Protein AF-A0A0L0S2K7-F1 (afdb_monomer_lite)

pLDDT: mean 84.35, std 9.27, range [51.12, 95.5]

Structure (mmCIF, N/CA/C/O backbone):
data_AF-A0A0L0S2K7-F1
#
_entry.id   AF-A0A0L0S2K7-F1
#
loop_
_atom_site.group_PDB
_atom_site.id
_atom_site.type_symbol
_atom_site.label_atom_id
_atom_site.label_alt_id
_atom_site.label_comp_id
_atom_site.label_asym_id
_atom_site.label_entity_id
_atom_site.label_seq_id
_atom_site.pdbx_PDB_ins_code
_atom_site.Cartn_x
_atom_site.Cartn_y
_atom_site.Cartn_z
_atom_site.occupancy
_atom_site.B_iso_or_equiv
_atom_site.auth_seq_id
_atom_site.auth_comp_id
_atom_site.auth_asym_id
_atom_site.auth_atom_id
_atom_site.pdbx_PDB_model_num
ATOM 1 N N . MET A 1 1 ? 7.012 -15.629 -15.362 1.00 51.12 1 MET A N 1
ATOM 2 C CA . MET A 1 1 ? 5.732 -15.411 -16.076 1.00 51.12 1 MET A CA 1
ATOM 3 C C . MET A 1 1 ? 4.506 -15.458 -15.156 1.00 51.12 1 MET A C 1
ATOM 5 O O . MET A 1 1 ? 3.662 -14.590 -15.288 1.00 51.12 1 MET A O 1
ATOM 9 N N . HIS A 1 2 ? 4.401 -16.397 -14.201 1.00 62.88 2 HIS A N 1
ATOM 10 C CA . HIS A 1 2 ? 3.195 -16.531 -13.359 1.00 62.88 2 HIS A CA 1
ATOM 11 C C . HIS A 1 2 ? 2.981 -15.390 -12.333 1.00 62.88 2 HIS A C 1
ATOM 13 O O . HIS A 1 2 ? 1.859 -14.921 -12.188 1.00 62.88 2 HIS A O 1
ATOM 19 N N . VAL A 1 3 ? 4.040 -14.881 -11.682 1.00 69.38 3 VAL A N 1
ATOM 20 C CA . VAL A 1 3 ? 3.922 -13.836 -10.634 1.00 69.38 3 VAL A CA 1
ATOM 21 C C . VAL A 1 3 ? 3.467 -12.477 -11.186 1.00 69.38 3 VAL A C 1
ATOM 23 O O . VAL A 1 3 ? 2.496 -11.915 -10.696 1.00 69.38 3 VAL A O 1
ATOM 26 N N . CYS A 1 4 ? 4.076 -11.974 -12.266 1.00 70.62 4 CYS A N 1
ATOM 27 C CA . CYS A 1 4 ? 3.596 -10.742 -12.915 1.00 70.62 4 CYS A CA 1
ATOM 28 C C . CYS A 1 4 ? 2.165 -10.858 -13.437 1.00 70.62 4 CYS A C 1
ATOM 30 O O . CYS A 1 4 ? 1.415 -9.887 -13.414 1.00 70.62 4 CYS A O 1
ATOM 32 N N . MET A 1 5 ? 1.761 -12.053 -13.873 1.00 78.19 5 MET A N 1
ATOM 33 C CA . MET A 1 5 ? 0.384 -12.292 -14.288 1.00 78.19 5 MET A CA 1
ATOM 34 C C . MET A 1 5 ? -0.589 -12.186 -13.107 1.00 78.19 5 MET A C 1
ATOM 36 O O . MET A 1 5 ? -1.679 -11.654 -13.281 1.00 78.19 5 MET A O 1
ATOM 40 N N . GLN A 1 6 ? -0.197 -12.615 -11.901 1.00 81.75 6 GLN A N 1
ATOM 41 C CA . GLN A 1 6 ? -1.008 -12.434 -10.691 1.00 81.75 6 GLN A CA 1
ATOM 42 C C . GLN A 1 6 ? -1.180 -10.958 -10.322 1.00 81.75 6 GLN A C 1
ATOM 44 O O . GLN A 1 6 ? -2.303 -10.549 -10.029 1.00 81.75 6 GLN A O 1
ATOM 49 N N . LEU A 1 7 ? -0.114 -10.152 -10.392 1.00 84.81 7 LEU A N 1
ATOM 50 C CA . LEU A 1 7 ? -0.215 -8.705 -10.177 1.00 84.81 7 LEU A CA 1
ATOM 51 C C . LEU A 1 7 ? -1.171 -8.069 -11.198 1.00 84.81 7 LEU A C 1
ATOM 53 O O . LEU A 1 7 ? -2.116 -7.390 -10.807 1.00 84.81 7 LEU A O 1
ATOM 57 N N . MET A 1 8 ? -0.998 -8.358 -12.492 1.00 84.62 8 MET A N 1
ATOM 58 C CA . MET A 1 8 ? -1.898 -7.850 -13.537 1.00 84.62 8 MET A CA 1
ATOM 59 C C . MET A 1 8 ? -3.353 -8.274 -13.313 1.00 84.62 8 MET A C 1
ATOM 61 O O . MET A 1 8 ? -4.260 -7.456 -13.449 1.00 84.62 8 MET A O 1
ATOM 65 N N . LEU A 1 9 ? -3.596 -9.530 -12.926 1.00 86.31 9 LEU A N 1
ATOM 66 C CA . LEU A 1 9 ? -4.939 -10.009 -12.595 1.00 86.31 9 LEU A CA 1
ATOM 67 C C . LEU A 1 9 ? -5.536 -9.231 -11.422 1.00 86.31 9 LEU A C 1
ATOM 69 O O . LEU A 1 9 ? -6.687 -8.805 -11.518 1.00 86.31 9 LEU A O 1
ATOM 73 N N . LYS A 1 10 ? -4.770 -9.002 -10.350 1.00 87.62 10 LYS A N 1
ATOM 74 C CA . LYS A 1 10 ? -5.229 -8.200 -9.211 1.00 87.62 10 LYS A CA 1
ATOM 75 C C . LYS A 1 10 ? -5.595 -6.785 -9.644 1.00 87.62 10 LYS A C 1
ATOM 77 O O . LYS A 1 10 ? -6.689 -6.345 -9.312 1.00 87.62 10 LYS A O 1
ATOM 82 N N . LEU A 1 11 ? -4.744 -6.126 -10.434 1.00 87.75 11 LEU A N 1
ATOM 83 C CA . LEU A 1 11 ? -4.986 -4.775 -10.950 1.00 87.75 11 LEU A CA 1
ATOM 84 C C . LEU A 1 11 ? -6.259 -4.705 -11.813 1.00 87.75 11 LEU A C 1
ATOM 86 O O . LEU A 1 11 ? -7.084 -3.818 -11.611 1.00 87.75 11 LEU A O 1
ATOM 90 N N . MET A 1 12 ? -6.473 -5.676 -12.709 1.00 86.38 12 MET A N 1
ATOM 91 C CA . MET A 1 12 ? -7.664 -5.729 -13.574 1.00 86.38 12 MET A CA 1
ATOM 92 C C . MET A 1 12 ? -8.976 -5.954 -12.809 1.00 86.38 12 MET A C 1
ATOM 94 O O . MET A 1 12 ? -10.029 -5.518 -13.264 1.00 86.38 12 MET A O 1
ATOM 98 N N . HIS A 1 13 ? -8.932 -6.639 -11.663 1.00 88.25 13 HIS A N 1
ATOM 99 C CA . HIS A 1 13 ? -10.120 -6.967 -10.863 1.00 88.25 13 HIS A CA 1
ATOM 100 C C . HIS A 1 13 ? -10.328 -6.005 -9.683 1.00 88.25 13 HIS A C 1
ATOM 102 O O . HIS A 1 13 ? -11.104 -6.302 -8.765 1.00 88.25 13 HIS A O 1
ATOM 108 N N . LEU A 1 14 ? -9.643 -4.857 -9.677 1.00 88.88 14 LEU A N 1
ATOM 109 C CA . LEU A 1 14 ? -9.850 -3.838 -8.658 1.00 88.88 14 LEU A CA 1
ATOM 110 C C . LEU A 1 14 ? -11.229 -3.176 -8.806 1.00 88.88 14 LEU A C 1
ATOM 112 O O . LEU A 1 14 ? -11.691 -2.924 -9.919 1.00 88.88 14 LEU A O 1
ATOM 116 N N . PRO A 1 15 ? -11.889 -2.840 -7.683 1.00 87.00 15 PRO A N 1
ATOM 117 C CA . PRO A 1 15 ? -13.130 -2.080 -7.702 1.00 87.00 15 PRO A CA 1
ATOM 118 C C . PRO A 1 15 ? -13.028 -0.781 -8.531 1.00 87.00 15 PRO A C 1
ATOM 120 O O . PRO A 1 15 ? -12.019 -0.073 -8.449 1.00 87.00 15 PRO A O 1
ATOM 123 N N . PRO A 1 16 ? -14.091 -0.383 -9.257 1.00 85.94 16 PRO A N 1
ATOM 124 C CA . PRO A 1 16 ? -14.069 0.801 -10.125 1.00 85.94 16 PRO A CA 1
ATOM 125 C C . PRO A 1 16 ? -13.823 2.106 -9.356 1.00 85.94 16 PRO A C 1
ATOM 127 O O . PRO A 1 16 ? -13.319 3.074 -9.921 1.00 85.94 16 PRO A O 1
ATOM 130 N N . LYS A 1 17 ? -14.102 2.117 -8.045 1.00 87.81 17 LYS A N 1
ATOM 131 C CA . LYS A 1 17 ? -13.810 3.250 -7.161 1.00 87.81 17 LYS A CA 1
ATOM 132 C C . LYS A 1 17 ? -12.326 3.635 -7.134 1.00 87.81 17 LYS A C 1
ATOM 134 O O . LYS A 1 17 ? -12.049 4.773 -6.815 1.00 87.81 17 LYS A O 1
ATOM 139 N N . PHE A 1 18 ? -11.383 2.766 -7.491 1.00 85.56 18 PHE A N 1
ATOM 140 C CA . PHE A 1 18 ? -9.964 3.145 -7.546 1.00 85.56 18 PHE A CA 1
ATOM 141 C C . PHE A 1 18 ? -9.548 3.831 -8.855 1.00 85.56 18 PHE A C 1
ATOM 143 O O . PHE A 1 18 ? -8.437 4.335 -8.928 1.00 85.56 18 PHE A O 1
ATOM 150 N N . HIS A 1 19 ? -10.413 3.859 -9.875 1.00 79.44 19 HIS A N 1
ATOM 151 C CA . HIS A 1 19 ? -10.074 4.368 -11.211 1.00 79.44 19 HIS A CA 1
ATOM 152 C C . HIS A 1 19 ? -10.697 5.737 -11.521 1.00 79.44 19 HIS A C 1
ATOM 154 O O . HIS A 1 19 ? -10.123 6.506 -12.280 1.00 79.44 19 HIS A O 1
ATOM 160 N N . ASN A 1 20 ? -11.861 6.047 -10.942 1.00 70.69 20 ASN A N 1
ATOM 161 C CA . ASN A 1 20 ? -12.610 7.276 -11.219 1.00 70.69 20 ASN A CA 1
ATOM 162 C C . ASN A 1 20 ? -12.871 8.041 -9.916 1.00 70.69 20 ASN A C 1
ATOM 164 O O . ASN A 1 20 ? -13.953 7.925 -9.338 1.00 70.69 20 ASN A O 1
ATOM 168 N N . GLN A 1 21 ? -11.875 8.787 -9.435 1.00 72.00 21 GLN A N 1
ATOM 169 C CA . GLN A 1 21 ? -11.989 9.591 -8.214 1.00 72.00 21 GLN A CA 1
ATOM 170 C C . GLN A 1 21 ? -11.899 11.092 -8.484 1.00 72.00 21 GLN A C 1
ATOM 172 O O . GLN A 1 21 ? -11.207 11.546 -9.394 1.00 72.00 21 GLN A O 1
ATOM 177 N N . ASP A 1 22 ? -12.602 11.867 -7.656 1.00 73.31 22 ASP A N 1
ATOM 178 C CA . ASP A 1 22 ? -12.524 13.327 -7.656 1.00 73.31 22 ASP A CA 1
ATOM 179 C C . ASP A 1 22 ? -11.131 13.770 -7.188 1.00 73.31 22 ASP A C 1
ATOM 181 O O . ASP A 1 22 ? -10.826 13.712 -5.993 1.00 73.31 22 ASP A O 1
ATOM 185 N N . ALA A 1 23 ? -10.315 14.300 -8.103 1.00 68.50 23 ALA A N 1
ATOM 186 C CA . ALA A 1 23 ? -8.952 14.759 -7.809 1.00 68.50 23 ALA A CA 1
ATOM 187 C C . ALA A 1 23 ? -8.876 15.728 -6.612 1.00 68.50 23 ALA A C 1
ATOM 189 O O . ALA A 1 23 ? -7.923 15.693 -5.838 1.00 68.50 23 ALA A O 1
ATOM 190 N N . LYS A 1 24 ? -9.907 16.561 -6.420 1.00 68.25 24 LYS A N 1
ATOM 191 C CA . LYS A 1 24 ? -9.969 17.529 -5.318 1.00 68.25 24 LYS A CA 1
ATOM 192 C C . LYS A 1 24 ? -10.138 16.861 -3.946 1.00 68.25 24 LYS A C 1
ATOM 194 O O . LYS A 1 24 ? -9.431 17.216 -3.015 1.00 68.25 24 LYS A O 1
ATOM 199 N N . LYS A 1 25 ? -11.011 15.851 -3.833 1.00 70.88 25 LYS A N 1
ATOM 200 C CA . LYS A 1 25 ? -11.200 15.095 -2.578 1.00 70.88 25 LYS A CA 1
ATOM 201 C C . LYS A 1 25 ? -9.966 14.276 -2.213 1.00 70.88 25 LYS A C 1
ATOM 203 O O . LYS A 1 25 ? -9.696 14.065 -1.038 1.00 70.88 25 LYS A O 1
ATOM 208 N N . MET A 1 26 ? -9.232 13.805 -3.218 1.00 74.69 26 MET A N 1
ATOM 209 C CA . MET A 1 26 ? -7.985 13.079 -3.003 1.00 74.69 26 MET A CA 1
ATOM 210 C C . MET A 1 26 ? -6.887 13.992 -2.458 1.00 74.69 26 MET A C 1
ATOM 212 O O . MET A 1 26 ? -6.209 13.623 -1.505 1.00 74.69 26 MET A O 1
ATOM 216 N N . GLN A 1 27 ? -6.748 15.198 -3.019 1.00 73.94 27 GLN A N 1
ATOM 217 C CA . GLN A 1 27 ? -5.761 16.181 -2.564 1.00 73.94 27 GLN A CA 1
ATOM 218 C C . GLN A 1 27 ? -5.937 16.540 -1.085 1.00 73.94 27 GLN A C 1
ATOM 220 O O . GLN A 1 27 ? -4.944 16.597 -0.366 1.00 73.94 27 GLN A O 1
ATOM 225 N N . ASP A 1 28 ? -7.177 16.695 -0.617 1.00 76.00 28 ASP A N 1
ATOM 226 C CA . ASP A 1 28 ? -7.461 17.021 0.787 1.00 76.00 28 ASP A CA 1
ATOM 227 C C . ASP A 1 28 ? -6.976 15.930 1.766 1.00 76.00 28 ASP A C 1
ATOM 229 O O . ASP A 1 28 ? -6.597 16.237 2.894 1.00 76.00 28 ASP A O 1
ATOM 233 N N . VAL A 1 29 ? -6.953 14.660 1.340 1.00 79.75 29 VAL A N 1
ATOM 234 C CA . VAL A 1 29 ? -6.490 13.523 2.160 1.00 79.75 29 VAL A CA 1
ATOM 235 C C . VAL A 1 29 ? -4.991 13.254 1.993 1.00 79.75 29 VAL A C 1
ATOM 237 O O . VAL A 1 29 ? -4.359 12.731 2.904 1.00 79.75 29 VAL A O 1
ATOM 240 N N . MET A 1 30 ? -4.412 13.597 0.843 1.00 78.56 30 MET A N 1
ATOM 241 C CA . MET A 1 30 ? -3.028 13.248 0.498 1.00 78.56 30 MET A CA 1
ATOM 242 C C . MET A 1 30 ? -2.004 14.352 0.792 1.00 78.56 30 MET A C 1
ATOM 244 O O . MET A 1 30 ? -0.812 14.069 0.836 1.00 78.56 30 MET A O 1
ATOM 248 N N . LEU A 1 31 ? -2.434 15.606 0.971 1.00 74.81 31 LEU A N 1
ATOM 249 C CA . LEU A 1 31 ? -1.538 16.742 1.244 1.00 74.81 31 LEU A CA 1
ATOM 250 C C . LEU A 1 31 ? -1.248 16.964 2.738 1.00 74.81 31 LEU A C 1
ATOM 252 O O . LEU A 1 31 ? -0.573 17.931 3.091 1.00 74.81 31 LEU A O 1
ATOM 256 N N . VAL A 1 32 ? -1.750 16.093 3.614 1.00 81.81 32 VAL A N 1
ATOM 257 C CA . VAL A 1 32 ? -1.475 16.135 5.056 1.00 81.81 32 VAL A CA 1
ATOM 258 C C . VAL A 1 32 ? -0.261 15.278 5.410 1.00 81.81 32 VAL A C 1
ATOM 260 O O . VAL A 1 32 ? 0.076 14.315 4.720 1.00 81.81 32 VAL A O 1
ATOM 263 N N . THR A 1 33 ? 0.406 15.607 6.511 1.00 87.00 33 THR A N 1
ATOM 264 C CA . THR A 1 33 ? 1.515 14.792 7.025 1.00 87.00 33 THR A CA 1
ATOM 265 C C . THR A 1 33 ? 1.019 13.438 7.543 1.00 87.00 33 THR A C 1
ATOM 267 O O . THR A 1 33 ? -0.133 13.292 7.950 1.00 87.00 33 THR A O 1
ATOM 270 N N . THR A 1 34 ? 1.903 12.436 7.620 1.00 86.06 34 THR A N 1
ATOM 271 C CA . THR A 1 34 ? 1.556 11.109 8.165 1.00 86.06 34 THR A CA 1
ATOM 272 C C . THR A 1 34 ? 0.986 11.186 9.585 1.00 86.06 34 THR A C 1
ATOM 274 O O . THR A 1 34 ? 0.091 10.419 9.931 1.00 86.06 34 THR A O 1
ATOM 277 N N . LEU A 1 35 ? 1.482 12.119 10.407 1.00 88.00 35 LEU A N 1
ATOM 278 C CA . LEU A 1 35 ? 0.993 12.317 11.772 1.00 88.00 35 LEU A CA 1
ATOM 279 C C . LEU A 1 35 ? -0.433 12.882 11.779 1.00 88.00 35 LEU A C 1
ATOM 281 O O . LEU A 1 35 ? -1.286 12.374 12.502 1.00 88.00 35 LEU A O 1
ATOM 285 N N . GLU A 1 36 ? -0.699 13.887 10.945 1.00 90.06 36 GLU A N 1
ATOM 286 C CA . GLU A 1 36 ? -2.035 14.471 10.792 1.00 90.06 36 GLU A CA 1
ATOM 287 C C . GLU A 1 36 ? -3.031 13.456 10.226 1.00 90.06 36 GLU A C 1
ATOM 289 O O . GLU A 1 36 ? -4.164 13.389 10.702 1.00 90.06 36 GLU A O 1
ATOM 294 N N . LEU A 1 37 ? -2.610 12.629 9.262 1.00 89.94 37 LEU A N 1
ATOM 295 C CA . LEU A 1 37 ? -3.434 11.550 8.721 1.00 89.94 37 LEU A CA 1
ATOM 296 C C . LEU A 1 37 ? -3.749 10.501 9.792 1.00 89.94 37 LEU A C 1
ATOM 298 O O . LEU A 1 37 ? -4.907 10.120 9.949 1.00 89.94 37 LEU A O 1
ATOM 302 N N . ALA A 1 38 ? -2.746 10.057 10.554 1.00 90.12 38 ALA A N 1
ATOM 303 C CA . ALA A 1 38 ? -2.939 9.094 11.636 1.00 90.12 38 ALA A CA 1
ATOM 304 C C . ALA A 1 38 ? -3.903 9.632 12.703 1.00 90.12 38 ALA A C 1
ATOM 306 O O . ALA A 1 38 ? -4.801 8.918 13.147 1.00 90.12 38 ALA A O 1
ATOM 307 N N . GLU A 1 39 ? -3.765 10.905 13.076 1.00 90.56 39 GLU A N 1
ATOM 308 C CA . GLU A 1 39 ? -4.677 11.555 14.013 1.00 90.56 39 GLU A CA 1
ATOM 309 C C . GLU A 1 39 ? -6.094 11.674 13.432 1.00 90.56 39 GLU A C 1
ATOM 311 O O . GLU A 1 39 ? -7.076 11.371 14.115 1.00 90.56 39 GLU A O 1
ATOM 316 N N . ALA A 1 40 ? -6.224 12.075 12.166 1.00 90.25 40 ALA A N 1
ATOM 317 C CA . ALA A 1 40 ? -7.513 12.212 11.500 1.00 90.25 40 ALA A CA 1
ATOM 318 C C . ALA A 1 40 ? -8.249 10.870 11.371 1.00 90.25 40 ALA A C 1
ATOM 320 O O . ALA A 1 40 ? -9.462 10.826 11.573 1.00 90.25 40 ALA A O 1
ATOM 321 N N . LEU A 1 41 ? -7.524 9.782 11.104 1.00 90.75 41 LEU A N 1
ATOM 322 C CA . LEU A 1 41 ? -8.063 8.421 11.079 1.00 90.75 41 LEU A CA 1
ATOM 323 C C . LEU A 1 41 ? -8.454 7.946 12.486 1.00 90.75 41 LEU A C 1
ATOM 325 O O . LEU A 1 41 ? -9.563 7.459 12.685 1.00 90.75 41 LEU A O 1
ATOM 329 N N . ALA A 1 42 ? -7.594 8.146 13.489 1.00 88.62 42 ALA A N 1
ATOM 330 C CA . ALA A 1 42 ? -7.860 7.729 14.870 1.00 88.62 42 ALA A CA 1
ATOM 331 C C . ALA A 1 42 ? -9.035 8.480 15.527 1.00 88.62 42 ALA A C 1
ATOM 333 O O . ALA A 1 42 ? -9.681 7.958 16.438 1.00 88.62 42 ALA A O 1
ATOM 334 N N . THR A 1 43 ? -9.303 9.709 15.079 1.00 88.00 43 THR A N 1
ATOM 335 C CA . THR A 1 43 ? -10.410 10.556 15.559 1.00 88.00 43 THR A CA 1
ATOM 336 C C . THR A 1 43 ? -11.664 10.474 14.686 1.00 88.00 43 THR A C 1
ATOM 338 O O . THR A 1 43 ? -12.667 11.108 15.009 1.00 88.00 43 THR A O 1
ATOM 341 N N . GLY A 1 44 ? -11.624 9.729 13.576 1.00 85.06 44 GLY A N 1
ATOM 342 C CA . GLY A 1 44 ? -12.730 9.641 12.621 1.00 85.06 44 GLY A CA 1
ATOM 343 C C . GLY A 1 44 ? -13.000 10.934 11.837 1.00 85.06 44 GLY A C 1
ATOM 344 O O . GLY A 1 44 ? -14.055 11.056 11.217 1.00 85.06 44 GLY A O 1
ATOM 345 N N . ARG A 1 45 ? -12.070 11.905 11.840 1.00 87.94 45 ARG A N 1
ATOM 346 C CA . ARG A 1 45 ? -12.145 13.109 10.986 1.00 87.94 45 ARG A CA 1
ATOM 347 C C . ARG A 1 45 ? -12.064 12.755 9.501 1.00 87.94 45 ARG A C 1
ATOM 349 O O . ARG A 1 45 ? -12.670 13.439 8.681 1.00 87.94 45 ARG A O 1
ATOM 356 N N . VAL A 1 46 ? -11.319 11.702 9.169 1.00 88.19 46 VAL A N 1
ATOM 357 C CA . VAL A 1 46 ? -11.236 11.117 7.827 1.00 88.19 46 VAL A CA 1
ATOM 358 C C . VAL A 1 46 ? -11.697 9.669 7.912 1.00 88.19 46 VAL A C 1
ATOM 360 O O . VAL A 1 46 ? -11.235 8.919 8.770 1.00 88.19 46 VAL A O 1
ATOM 363 N N . MET A 1 47 ? -12.593 9.267 7.011 1.00 87.94 47 MET A N 1
ATOM 364 C CA . MET A 1 47 ? -13.012 7.869 6.908 1.00 87.94 47 MET A CA 1
ATOM 365 C C . MET A 1 47 ? -11.877 7.033 6.315 1.00 87.94 47 MET A C 1
ATOM 367 O O . MET A 1 47 ? -11.323 7.392 5.271 1.00 87.94 47 MET A O 1
ATOM 371 N N . ALA A 1 48 ? -11.567 5.885 6.915 1.00 91.62 48 ALA A N 1
ATOM 372 C CA . ALA A 1 48 ? -10.467 5.049 6.447 1.00 91.62 48 ALA A CA 1
ATOM 373 C C . ALA A 1 48 ? -10.702 4.521 5.022 1.00 91.62 48 ALA A C 1
ATOM 375 O O . ALA A 1 48 ? -9.770 4.469 4.221 1.00 91.62 48 ALA A O 1
ATOM 376 N N . GLU A 1 49 ? -11.954 4.230 4.651 1.00 90.62 49 GLU A N 1
ATOM 377 C CA . GLU A 1 49 ? -12.313 3.902 3.263 1.00 90.62 49 GLU A CA 1
ATOM 378 C C . GLU A 1 49 ? -11.936 5.023 2.275 1.00 90.62 49 GLU A C 1
ATOM 380 O O . GLU A 1 49 ? -11.423 4.733 1.193 1.00 90.62 49 GLU A O 1
ATOM 385 N N . GLN A 1 50 ? -12.145 6.294 2.635 1.00 89.12 50 GLN A N 1
ATOM 386 C CA . GLN A 1 50 ? -11.784 7.420 1.767 1.00 89.12 50 GLN A CA 1
ATOM 387 C C . GLN A 1 50 ? -10.269 7.504 1.577 1.00 89.12 50 GLN A C 1
ATOM 389 O O . GLN A 1 50 ? -9.811 7.677 0.448 1.00 89.12 50 GLN A O 1
ATOM 394 N N . ALA A 1 51 ? -9.498 7.310 2.652 1.00 91.38 51 ALA A N 1
ATOM 395 C CA . ALA A 1 51 ? -8.042 7.258 2.577 1.00 91.38 51 ALA A CA 1
ATOM 396 C C . ALA A 1 51 ? -7.565 6.105 1.682 1.00 91.38 51 ALA A C 1
ATOM 398 O O . ALA A 1 51 ? -6.785 6.333 0.760 1.00 91.38 51 ALA A O 1
ATOM 399 N N . VAL A 1 52 ? -8.087 4.887 1.872 1.00 93.25 52 VAL A N 1
ATOM 400 C CA . VAL A 1 52 ? -7.730 3.722 1.039 1.00 93.25 52 VAL A CA 1
ATOM 401 C C . VAL A 1 52 ? -8.003 3.986 -0.435 1.00 93.25 52 VAL A C 1
ATOM 403 O O . VAL A 1 52 ? -7.183 3.641 -1.281 1.00 93.25 52 VAL A O 1
ATOM 406 N N . VAL A 1 53 ? -9.140 4.598 -0.758 1.00 91.81 53 VAL A N 1
ATOM 407 C CA . VAL A 1 53 ? -9.514 4.904 -2.140 1.00 91.81 53 VAL A CA 1
ATOM 408 C C . VAL A 1 53 ? -8.610 5.978 -2.748 1.00 91.81 53 VAL A C 1
ATOM 410 O O . VAL A 1 53 ? -8.155 5.801 -3.880 1.00 91.81 53 VAL A O 1
ATOM 413 N N . ALA A 1 54 ? -8.311 7.046 -2.005 1.00 91.06 54 ALA A N 1
ATOM 414 C CA . ALA A 1 54 ? -7.442 8.125 -2.469 1.00 91.06 54 ALA A CA 1
ATOM 415 C C . ALA A 1 54 ? -5.998 7.637 -2.693 1.00 91.06 54 ALA A C 1
ATOM 417 O O . ALA A 1 54 ? -5.481 7.701 -3.811 1.00 91.06 54 ALA A O 1
ATOM 418 N N . PHE A 1 55 ? -5.376 7.057 -1.665 1.00 92.00 55 PHE A N 1
ATOM 419 C CA . PHE A 1 55 ? -4.022 6.514 -1.782 1.00 92.00 55 PHE A CA 1
ATOM 420 C C . PHE A 1 55 ? -3.963 5.345 -2.764 1.00 92.00 55 PHE A C 1
ATOM 422 O O . PHE A 1 55 ? -3.016 5.244 -3.532 1.00 92.00 55 PHE A O 1
ATOM 429 N N . GLY A 1 56 ? -4.999 4.506 -2.828 1.00 92.62 56 GLY A N 1
ATOM 430 C CA . GLY A 1 56 ? -5.082 3.412 -3.792 1.00 92.62 56 GLY A CA 1
ATOM 431 C C . GLY A 1 56 ? -5.060 3.894 -5.241 1.00 92.62 56 GLY A C 1
ATOM 432 O O . GLY A 1 56 ? -4.309 3.350 -6.043 1.00 92.62 56 GLY A O 1
ATOM 433 N N . HIS A 1 57 ? -5.815 4.940 -5.585 1.00 91.62 57 HIS A N 1
ATOM 434 C CA . HIS A 1 57 ? -5.762 5.516 -6.931 1.00 91.62 57 HIS A CA 1
ATOM 435 C C . HIS A 1 57 ? -4.364 6.072 -7.250 1.00 91.62 57 HIS A C 1
ATOM 437 O O . HIS A 1 57 ? -3.821 5.794 -8.321 1.00 91.62 57 HIS A O 1
ATOM 443 N N . GLN A 1 58 ? -3.752 6.826 -6.330 1.00 90.75 58 GLN A N 1
ATOM 444 C CA . GLN A 1 58 ? -2.415 7.376 -6.572 1.00 90.75 58 GLN A CA 1
ATOM 445 C C . GLN A 1 58 ? -1.342 6.288 -6.661 1.00 90.75 58 GLN A C 1
ATOM 447 O O . GLN A 1 58 ? -0.478 6.350 -7.530 1.00 90.75 58 GLN A O 1
ATOM 452 N N . LEU A 1 59 ? -1.416 5.263 -5.816 1.00 92.25 59 LEU A N 1
ATOM 453 C CA . LEU A 1 59 ? -0.537 4.098 -5.851 1.00 92.25 59 LEU A CA 1
ATOM 454 C C . LEU A 1 59 ? -0.569 3.423 -7.234 1.00 92.25 59 LEU A C 1
ATOM 456 O O . LEU A 1 59 ? 0.482 3.108 -7.794 1.00 92.25 59 LEU A O 1
ATOM 460 N N . LEU A 1 60 ? -1.761 3.244 -7.814 1.00 92.31 60 LEU A N 1
ATOM 461 C CA . LEU A 1 60 ? -1.921 2.678 -9.157 1.00 92.31 60 LEU A CA 1
ATOM 462 C C . LEU A 1 60 ? -1.339 3.596 -10.235 1.00 92.31 60 LEU A C 1
ATOM 464 O O . LEU A 1 60 ? -0.629 3.119 -11.120 1.00 92.31 60 LEU A O 1
ATOM 468 N N . ALA A 1 61 ? -1.587 4.906 -10.151 1.00 90.44 61 ALA A N 1
ATOM 469 C CA . ALA A 1 61 ? -1.016 5.878 -11.082 1.00 90.44 61 ALA A CA 1
ATOM 470 C C . ALA A 1 61 ? 0.523 5.870 -11.036 1.00 90.44 61 ALA A C 1
ATOM 472 O O . ALA A 1 61 ? 1.178 5.813 -12.078 1.00 90.44 61 ALA A O 1
ATOM 473 N N . THR A 1 62 ? 1.099 5.834 -9.834 1.00 90.19 62 THR A N 1
ATOM 474 C CA . THR A 1 62 ? 2.543 5.721 -9.609 1.00 90.19 62 THR A CA 1
ATOM 475 C C . THR A 1 62 ? 3.098 4.430 -10.199 1.00 90.19 62 THR A C 1
ATOM 477 O O . THR A 1 62 ? 4.127 4.453 -10.878 1.00 90.19 62 THR A O 1
ATOM 480 N N . HIS A 1 63 ? 2.398 3.307 -10.022 1.00 92.06 63 HIS A N 1
ATOM 481 C CA . HIS A 1 63 ? 2.796 2.042 -10.631 1.00 92.06 63 HIS A CA 1
ATOM 482 C C . HIS A 1 63 ? 2.772 2.093 -12.160 1.00 92.06 63 HIS A C 1
ATOM 484 O O . HIS A 1 63 ? 3.720 1.637 -12.789 1.00 92.06 63 HIS A O 1
ATOM 490 N N . MET A 1 64 ? 1.746 2.695 -12.763 1.00 89.38 64 MET A N 1
ATOM 491 C CA . MET A 1 64 ? 1.664 2.842 -14.220 1.00 89.38 64 MET A CA 1
ATOM 492 C C . MET A 1 64 ? 2.808 3.689 -14.791 1.00 89.38 64 MET A C 1
ATOM 494 O O . MET A 1 64 ? 3.246 3.445 -15.912 1.00 89.38 64 MET A O 1
ATOM 498 N N . GLN A 1 65 ? 3.303 4.667 -14.028 1.00 88.31 65 GLN A N 1
ATOM 499 C CA . GLN A 1 65 ? 4.416 5.524 -14.443 1.00 88.31 65 GLN A CA 1
ATOM 500 C C . GLN A 1 65 ? 5.788 4.880 -14.226 1.00 88.31 65 GLN A C 1
ATOM 502 O O . GLN A 1 65 ? 6.708 5.119 -15.006 1.00 88.31 65 GLN A O 1
ATOM 507 N N . THR A 1 66 ? 5.944 4.096 -13.157 1.00 89.25 66 THR A N 1
ATOM 508 C CA . THR A 1 66 ? 7.273 3.700 -12.663 1.00 89.25 66 THR A CA 1
ATOM 509 C C . THR A 1 66 ? 7.487 2.199 -12.560 1.00 89.25 66 THR A C 1
ATOM 511 O O . THR A 1 66 ? 8.623 1.786 -12.378 1.00 89.25 66 THR A O 1
ATOM 514 N N . ASN A 1 67 ? 6.450 1.368 -12.673 1.00 90.00 67 ASN A N 1
ATOM 515 C CA . ASN A 1 67 ? 6.514 -0.079 -12.455 1.00 90.00 67 ASN A CA 1
ATOM 516 C C . ASN A 1 67 ? 7.058 -0.464 -11.053 1.00 90.00 67 ASN A C 1
ATOM 518 O O . ASN A 1 67 ? 7.834 -1.401 -10.880 1.00 90.00 67 ASN A O 1
ATOM 522 N N . CYS A 1 68 ? 6.658 0.285 -10.018 1.00 90.50 68 CYS A N 1
ATOM 523 C CA . CYS A 1 68 ? 7.217 0.180 -8.663 1.00 90.50 68 CYS A CA 1
ATOM 524 C C . CYS A 1 68 ? 6.598 -0.883 -7.741 1.00 90.50 68 CYS A C 1
ATOM 526 O O . CYS A 1 68 ? 7.044 -1.005 -6.602 1.00 90.50 68 CYS A O 1
ATOM 528 N N . LEU A 1 69 ? 5.569 -1.620 -8.167 1.00 92.44 69 LEU A N 1
ATOM 529 C CA . LEU A 1 69 ? 4.813 -2.543 -7.312 1.00 92.44 69 LEU A CA 1
ATOM 530 C C . LEU A 1 69 ? 5.062 -3.984 -7.736 1.00 92.44 69 LEU A C 1
ATOM 532 O O . LEU A 1 69 ? 5.195 -4.271 -8.923 1.00 92.44 69 LEU A O 1
ATOM 536 N N . THR A 1 70 ? 5.068 -4.884 -6.760 1.00 91.00 70 THR A N 1
ATOM 537 C CA . THR A 1 70 ? 5.145 -6.335 -6.981 1.00 91.00 70 THR A CA 1
ATOM 538 C C . THR A 1 70 ? 3.873 -7.050 -6.551 1.00 91.00 70 THR A C 1
ATOM 540 O O . THR A 1 70 ? 3.543 -8.096 -7.106 1.00 91.00 70 THR A O 1
ATOM 543 N N . ASP A 1 71 ? 3.130 -6.475 -5.600 1.00 91.75 71 ASP A N 1
ATOM 544 C CA . ASP A 1 71 ? 1.831 -6.975 -5.167 1.00 91.75 71 ASP A CA 1
ATOM 545 C C . ASP A 1 71 ? 0.937 -5.840 -4.644 1.00 91.75 71 ASP A C 1
ATOM 547 O O . ASP A 1 71 ? 1.432 -4.811 -4.182 1.00 91.75 71 ASP A O 1
ATOM 551 N N . VAL A 1 72 ? -0.381 -6.032 -4.688 1.00 93.69 72 VAL A N 1
ATOM 552 C CA . VAL A 1 72 ? -1.385 -5.075 -4.191 1.00 93.69 72 VAL A CA 1
ATOM 553 C C . VAL A 1 72 ? -2.457 -5.782 -3.362 1.00 93.69 72 VAL A C 1
ATOM 555 O O . VAL A 1 72 ? -2.842 -6.916 -3.661 1.00 93.69 72 VAL A O 1
ATOM 558 N N . PHE A 1 73 ? -2.955 -5.094 -2.332 1.00 94.50 73 PHE A N 1
ATOM 559 C CA . PHE A 1 73 ? -3.936 -5.616 -1.367 1.00 94.50 73 PHE A CA 1
ATOM 560 C C . PHE A 1 73 ? -5.111 -4.657 -1.137 1.00 94.50 73 PHE A C 1
ATOM 562 O O . PHE A 1 73 ? -5.763 -4.687 -0.096 1.00 94.50 73 PHE A O 1
ATOM 569 N N . LEU A 1 74 ? -5.384 -3.757 -2.087 1.00 94.06 74 LEU A N 1
ATOM 570 C CA . LEU A 1 74 ? -6.389 -2.701 -1.923 1.00 94.06 74 LEU A CA 1
ATOM 571 C C . LEU A 1 74 ? -7.791 -3.244 -1.607 1.00 94.06 74 LEU A C 1
ATOM 573 O O . LEU A 1 74 ? -8.535 -2.612 -0.863 1.00 94.06 74 LEU A O 1
ATOM 577 N N . LYS A 1 75 ? -8.161 -4.415 -2.140 1.00 93.75 75 LYS A N 1
ATOM 578 C CA . LYS A 1 75 ? -9.474 -5.029 -1.891 1.00 93.75 75 LYS A CA 1
ATOM 579 C C . LYS A 1 75 ? -9.580 -5.558 -0.459 1.00 93.75 75 LYS A C 1
ATOM 581 O O . LYS A 1 75 ? -10.584 -5.330 0.212 1.00 93.75 75 LYS A O 1
ATOM 586 N N . GLU A 1 76 ? -8.550 -6.258 -0.009 1.00 94.00 76 GLU A N 1
ATOM 587 C CA . GLU A 1 76 ? -8.435 -6.822 1.331 1.00 94.00 76 GLU A CA 1
ATOM 588 C C . GLU A 1 76 ? -8.358 -5.710 2.378 1.00 94.00 76 GLU A C 1
ATOM 590 O O . GLU A 1 76 ? -9.067 -5.752 3.385 1.00 94.00 76 GLU A O 1
ATOM 595 N N . VAL A 1 77 ? -7.558 -4.677 2.104 1.00 95.50 77 VAL A N 1
ATOM 596 C CA . VAL A 1 77 ? -7.440 -3.497 2.960 1.00 95.50 77 VAL A CA 1
ATOM 597 C C . VAL A 1 77 ? -8.761 -2.747 3.039 1.00 95.50 77 VAL A C 1
ATOM 599 O O . VAL A 1 77 ? -9.173 -2.400 4.139 1.00 95.50 77 VAL A O 1
ATOM 602 N N . LEU A 1 78 ? -9.469 -2.556 1.923 1.00 94.25 78 LEU A N 1
ATOM 603 C CA . LEU A 1 78 ? -10.776 -1.900 1.924 1.00 94.25 78 LEU A CA 1
ATOM 604 C C . LEU A 1 78 ? -11.778 -2.621 2.843 1.00 94.25 78 LEU A C 1
ATOM 606 O O . LEU A 1 78 ? -12.445 -1.979 3.650 1.00 94.25 78 LEU A O 1
ATOM 610 N N . ALA A 1 79 ? -11.848 -3.952 2.771 1.00 94.50 79 ALA A N 1
ATOM 611 C CA . ALA A 1 79 ? -12.708 -4.737 3.658 1.00 94.50 79 ALA A CA 1
ATOM 612 C C . ALA A 1 79 ? -12.269 -4.635 5.132 1.00 94.50 79 ALA A C 1
ATOM 614 O O . ALA A 1 79 ? -13.103 -4.534 6.034 1.00 94.50 79 ALA A O 1
ATOM 615 N N . ARG A 1 80 ? -10.956 -4.632 5.384 1.00 94.81 80 ARG A N 1
ATOM 616 C CA . ARG A 1 80 ? -10.392 -4.513 6.732 1.00 94.81 80 ARG A CA 1
ATOM 617 C C . ARG A 1 80 ? -10.676 -3.151 7.357 1.00 94.81 80 ARG A C 1
ATOM 619 O O . ARG A 1 80 ? -11.112 -3.114 8.503 1.00 94.81 80 ARG A O 1
ATOM 626 N N . VAL A 1 81 ? -10.484 -2.052 6.628 1.00 93.94 81 VAL A N 1
ATOM 627 C CA . VAL A 1 81 ? -10.757 -0.711 7.167 1.00 93.94 81 VAL A CA 1
ATOM 628 C C . VAL A 1 81 ? -12.242 -0.497 7.433 1.00 93.94 81 VAL A C 1
ATOM 630 O O . VAL A 1 81 ? -12.584 0.079 8.454 1.00 93.94 81 VAL A O 1
ATOM 633 N N . GLN A 1 82 ? -13.134 -1.060 6.611 1.00 92.62 82 GLN A N 1
ATOM 634 C CA . GLN A 1 82 ? -14.577 -1.032 6.882 1.00 92.62 82 GLN A CA 1
ATOM 635 C C . GLN A 1 82 ? -14.929 -1.745 8.195 1.00 92.62 82 GLN A C 1
ATOM 637 O O . GLN A 1 82 ? -15.777 -1.280 8.956 1.00 92.62 82 GLN A O 1
ATOM 642 N N . HIS A 1 83 ? -14.258 -2.860 8.494 1.00 92.44 83 HIS A N 1
ATOM 643 C CA . HIS A 1 83 ? -14.427 -3.560 9.766 1.00 92.44 83 HIS A CA 1
ATOM 644 C C . HIS A 1 83 ? -13.863 -2.766 10.958 1.00 92.44 83 HIS A C 1
ATOM 646 O O . HIS A 1 83 ? -14.484 -2.727 12.025 1.00 92.44 83 HIS A O 1
ATOM 652 N N . LEU A 1 84 ? -12.706 -2.120 10.782 1.00 89.44 84 LEU A N 1
ATOM 653 C CA . LEU A 1 84 ? -12.099 -1.254 11.796 1.00 89.44 84 LEU A CA 1
ATOM 654 C C . LEU A 1 84 ? -12.988 -0.039 12.097 1.00 89.44 84 LEU A C 1
ATOM 656 O O . LEU A 1 84 ? -13.258 0.222 13.267 1.00 89.44 84 LEU A O 1
ATOM 660 N N . ASP A 1 85 ? -13.518 0.618 11.065 1.00 88.25 85 ASP A N 1
ATOM 661 C CA . ASP A 1 85 ? -14.438 1.752 11.189 1.00 88.25 85 ASP A CA 1
ATOM 662 C C . ASP A 1 85 ? -15.734 1.339 11.909 1.00 88.25 85 ASP A C 1
ATOM 664 O O . ASP A 1 85 ? -16.184 2.025 12.829 1.00 88.25 85 ASP A O 1
ATOM 668 N N . ALA A 1 86 ? -16.316 0.182 11.567 1.00 89.88 86 ALA A N 1
ATOM 669 C CA . ALA A 1 86 ? -17.495 -0.346 12.261 1.00 89.88 86 ALA A CA 1
ATOM 670 C C . ALA A 1 86 ? -17.211 -0.639 13.747 1.00 89.88 86 ALA A C 1
ATOM 672 O O . ALA A 1 86 ? -18.025 -0.333 14.620 1.00 89.88 86 ALA A O 1
ATOM 673 N N . THR A 1 87 ? -16.035 -1.191 14.053 1.00 88.56 87 THR A N 1
ATOM 674 C CA . THR A 1 87 ? -15.605 -1.451 15.435 1.00 88.56 87 THR A CA 1
ATOM 675 C C . THR A 1 87 ? -15.408 -0.146 16.206 1.00 88.56 87 THR A C 1
ATOM 677 O O . THR A 1 87 ? -15.824 -0.043 17.363 1.00 88.56 87 THR A O 1
ATOM 680 N N . TYR A 1 88 ? -14.829 0.872 15.567 1.00 88.00 88 TYR A N 1
ATOM 681 C CA . TYR A 1 88 ? -14.658 2.200 16.146 1.00 88.00 88 TYR A CA 1
ATOM 682 C C . TYR A 1 88 ? -16.005 2.861 16.457 1.00 88.00 88 TYR A C 1
ATOM 684 O O . TYR A 1 88 ? -16.187 3.370 17.558 1.00 88.00 88 TYR A O 1
ATOM 692 N N . GLN A 1 89 ? -16.984 2.784 15.549 1.00 87.75 89 GLN A N 1
ATOM 693 C CA . GLN A 1 89 ? -18.327 3.340 15.773 1.00 87.75 89 GLN A CA 1
ATOM 694 C C . GLN A 1 89 ? -19.040 2.718 16.981 1.00 87.75 89 GLN A C 1
ATOM 696 O O . GLN A 1 89 ? -19.752 3.414 17.701 1.00 87.75 89 GLN A O 1
ATOM 701 N N . VAL A 1 90 ? -18.843 1.418 17.222 1.00 91.00 90 VAL A N 1
ATOM 702 C CA . VAL A 1 90 ? -19.463 0.708 18.353 1.00 91.00 90 VAL A CA 1
ATOM 703 C C . VAL A 1 90 ? -18.718 0.956 19.666 1.00 91.00 90 VAL A C 1
ATOM 705 O O . VAL A 1 90 ? -19.340 1.097 20.716 1.00 91.00 90 VAL A O 1
ATOM 708 N N . THR A 1 91 ? -17.384 0.976 19.634 1.00 90.94 91 THR A N 1
ATOM 709 C CA . THR A 1 91 ? -16.553 0.984 20.852 1.00 90.94 91 THR A CA 1
ATOM 710 C C . THR A 1 91 ? -16.040 2.366 21.250 1.00 90.94 91 THR A C 1
ATOM 712 O O . THR A 1 91 ? -15.636 2.553 22.400 1.00 90.94 91 THR A O 1
ATOM 715 N N . GLY A 1 92 ? -16.009 3.314 20.311 1.00 88.12 92 GLY A N 1
ATOM 716 C CA . GLY A 1 92 ? -15.364 4.621 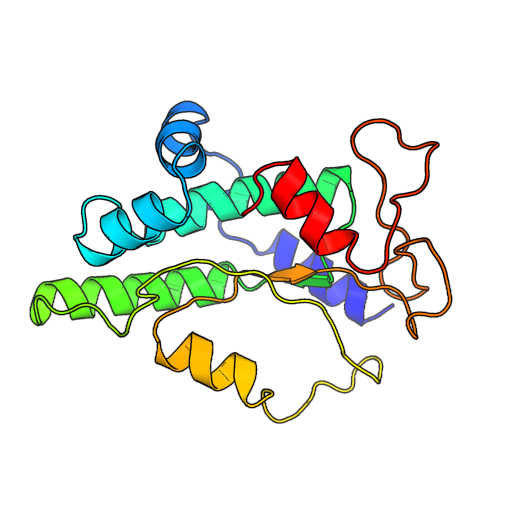20.447 1.00 88.12 92 GLY A CA 1
ATOM 717 C C . GLY A 1 92 ? -13.844 4.551 20.619 1.00 88.12 92 GLY A C 1
ATOM 718 O O . GLY A 1 92 ? -13.244 5.522 21.078 1.00 88.12 92 GLY A O 1
ATOM 719 N N . LYS A 1 93 ? -13.213 3.401 20.336 1.00 89.25 93 LYS A N 1
ATOM 720 C CA . LYS A 1 93 ? -11.786 3.167 20.598 1.00 89.25 93 LYS A CA 1
ATOM 721 C C . LYS A 1 93 ? -11.045 2.764 19.321 1.00 89.25 93 LYS A C 1
ATOM 723 O O . LYS A 1 93 ? -11.454 1.798 18.676 1.00 89.25 93 LYS A O 1
ATOM 728 N N . PRO A 1 94 ? -9.939 3.448 18.972 1.00 89.69 94 PRO A N 1
ATOM 729 C CA . PRO A 1 94 ? -9.090 3.030 17.866 1.00 89.69 94 PRO A CA 1
ATOM 730 C C . PRO A 1 94 ? -8.342 1.736 18.215 1.00 89.69 94 PRO A C 1
ATOM 732 O O . PRO A 1 94 ? -8.029 1.457 19.375 1.00 89.69 94 PRO A O 1
ATOM 735 N N . VAL A 1 95 ? -8.043 0.945 17.189 1.00 89.94 95 VAL A N 1
ATOM 736 C CA . VAL A 1 95 ? -7.209 -0.259 17.289 1.00 89.94 95 VAL A CA 1
ATOM 737 C C . VAL A 1 95 ? -5.747 0.144 17.160 1.00 89.94 95 VAL A C 1
ATOM 739 O O . VAL A 1 95 ? -5.304 0.448 16.057 1.00 89.94 95 VAL A O 1
ATOM 742 N N . GLY A 1 96 ? -5.019 0.116 18.277 1.00 89.25 96 GLY A N 1
ATOM 743 C CA . GLY A 1 96 ? -3.580 0.382 18.321 1.00 89.25 96 GLY A CA 1
ATOM 744 C C . GLY A 1 96 ? -3.191 1.816 17.949 1.00 89.25 96 GLY A C 1
ATOM 745 O O . GLY A 1 96 ? -4.033 2.700 17.782 1.00 89.25 96 GLY A O 1
ATOM 746 N N . LYS A 1 97 ? -1.881 2.061 17.859 1.00 90.12 97 LYS A N 1
ATOM 747 C CA . LYS A 1 97 ? -1.314 3.389 17.557 1.00 90.12 97 LYS A CA 1
ATOM 748 C C . LYS A 1 97 ? -1.347 3.746 16.074 1.00 90.12 97 LYS A C 1
ATOM 750 O O . LYS A 1 97 ? -1.188 4.914 15.735 1.00 90.12 97 LYS A O 1
ATOM 755 N N . LEU A 1 98 ? -1.516 2.757 15.202 1.00 91.31 98 LEU A N 1
ATOM 756 C CA . LEU A 1 98 ? -1.492 2.905 13.748 1.00 91.31 98 LEU A CA 1
ATOM 757 C C . LEU A 1 98 ? -2.876 2.648 13.148 1.00 91.31 98 LEU A C 1
ATOM 759 O O . LEU A 1 98 ? -2.983 2.187 12.013 1.00 91.31 98 LEU A O 1
ATOM 763 N N . HIS A 1 99 ? -3.931 2.919 13.920 1.00 92.69 99 HIS A N 1
ATOM 764 C CA . HIS A 1 99 ? -5.309 2.641 13.542 1.00 92.69 99 HIS A CA 1
ATOM 765 C C . HIS A 1 99 ? -5.6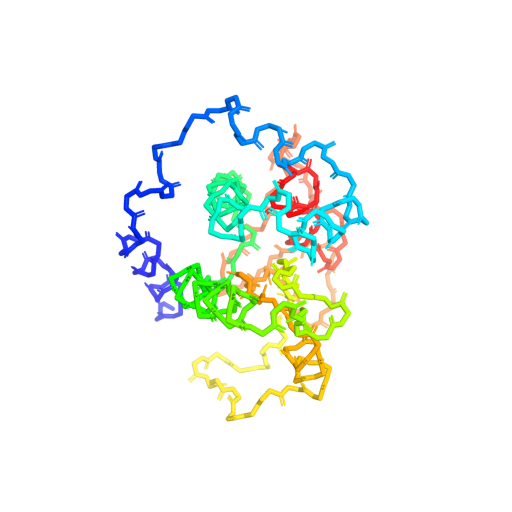37 3.153 12.140 1.00 92.69 99 HIS A C 1
ATOM 767 O O . HIS A 1 99 ? -5.562 4.351 11.869 1.00 92.69 99 HIS A O 1
ATOM 773 N N . SER A 1 100 ? -6.004 2.225 11.257 1.00 92.31 100 SER A N 1
ATOM 774 C CA . SER A 1 100 ? -6.394 2.502 9.873 1.00 92.31 100 SER A CA 1
ATOM 775 C C . SER A 1 100 ? -5.298 3.124 8.994 1.00 92.31 100 SER A C 1
ATOM 777 O O . SER A 1 100 ? -5.553 3.408 7.825 1.00 92.31 100 SER A O 1
ATOM 779 N N . LEU A 1 101 ? -4.066 3.271 9.495 1.00 93.19 101 LEU A N 1
ATOM 780 C CA . LEU A 1 101 ? -2.955 3.846 8.742 1.00 93.19 101 LEU A CA 1
ATOM 781 C C . LEU A 1 101 ? -2.549 2.919 7.594 1.00 93.19 101 LEU A C 1
ATOM 783 O O . LEU A 1 101 ? -2.501 1.697 7.752 1.00 93.19 101 LEU A O 1
ATOM 787 N N . LEU A 1 102 ? -2.244 3.504 6.441 1.00 93.69 102 LEU A N 1
ATOM 788 C CA . LEU A 1 102 ? -1.819 2.776 5.251 1.00 93.69 102 LEU A CA 1
ATOM 789 C C . LEU A 1 102 ? -0.297 2.700 5.217 1.00 93.69 102 LEU A C 1
ATOM 791 O O . LEU A 1 102 ? 0.376 3.689 5.497 1.00 93.69 102 LEU A O 1
ATOM 795 N N . ILE A 1 103 ? 0.241 1.533 4.870 1.00 93.44 103 ILE A N 1
ATOM 796 C CA . ILE A 1 103 ? 1.680 1.330 4.696 1.00 93.44 103 ILE A CA 1
ATOM 797 C C . ILE A 1 103 ? 1.975 0.486 3.451 1.00 93.44 103 ILE A C 1
ATOM 799 O O . ILE A 1 103 ? 1.195 -0.390 3.072 1.00 93.44 103 ILE A O 1
ATOM 803 N N . SER A 1 104 ? 3.124 0.709 2.831 1.00 93.12 104 SER A N 1
ATOM 804 C CA . SER A 1 104 ? 3.745 -0.196 1.865 1.00 93.12 104 SER A CA 1
ATOM 805 C C . SER A 1 104 ? 4.876 -0.955 2.541 1.00 93.12 104 SER A C 1
ATOM 807 O O . SER A 1 104 ? 5.421 -0.533 3.565 1.00 93.12 104 SER A O 1
ATOM 809 N N . ILE A 1 105 ? 5.198 -2.122 1.991 1.00 91.75 105 ILE A N 1
ATOM 810 C CA . ILE A 1 105 ? 6.362 -2.882 2.427 1.00 91.75 105 ILE A CA 1
ATOM 811 C C . ILE A 1 105 ? 7.189 -3.321 1.230 1.00 91.75 105 ILE A C 1
ATOM 813 O O . ILE A 1 105 ? 6.683 -3.665 0.165 1.00 91.75 105 ILE A O 1
ATOM 817 N N . LYS A 1 106 ? 8.490 -3.412 1.446 1.00 87.81 106 LYS A N 1
ATOM 818 C CA . LYS A 1 106 ? 9.424 -3.942 0.465 1.00 87.81 106 LYS A CA 1
ATOM 819 C C . LYS A 1 106 ? 9.226 -5.443 0.243 1.00 87.81 106 LYS A C 1
ATOM 821 O O . LYS A 1 106 ? 9.143 -6.210 1.207 1.00 87.81 106 LYS A O 1
ATOM 826 N N . ASP A 1 107 ? 9.252 -5.878 -1.015 1.00 85.25 107 ASP A N 1
ATOM 827 C CA . ASP A 1 107 ? 9.243 -7.303 -1.338 1.00 85.25 107 ASP A CA 1
ATOM 828 C C . ASP A 1 107 ? 10.615 -7.949 -1.076 1.00 85.25 107 ASP A C 1
ATOM 830 O O . ASP A 1 107 ? 11.606 -7.667 -1.749 1.00 85.25 107 ASP A O 1
ATOM 834 N N . MET A 1 108 ? 10.684 -8.803 -0.052 1.00 77.75 108 MET A N 1
ATOM 835 C CA . MET A 1 108 ? 11.900 -9.519 0.366 1.00 77.75 108 MET A CA 1
ATOM 836 C C . MET A 1 108 ? 11.820 -11.027 0.117 1.00 77.75 108 MET A C 1
ATOM 838 O O . MET A 1 108 ? 12.561 -11.798 0.728 1.00 77.75 108 MET A O 1
ATOM 842 N N . ASN A 1 109 ? 10.920 -11.468 -0.762 1.00 74.06 109 ASN A N 1
ATOM 843 C CA . ASN A 1 109 ? 10.781 -12.885 -1.072 1.00 74.06 109 ASN A CA 1
ATOM 844 C C . ASN A 1 109 ? 12.081 -13.452 -1.669 1.00 74.06 109 ASN A C 1
ATOM 846 O O . ASN A 1 109 ? 12.578 -12.977 -2.689 1.00 74.06 109 ASN A O 1
ATOM 850 N N . SER A 1 110 ? 12.621 -14.500 -1.041 1.00 70.06 110 SER A N 1
ATOM 851 C CA . SER A 1 110 ? 13.853 -15.159 -1.500 1.00 70.06 110 SER A CA 1
ATOM 852 C C . SER A 1 110 ? 13.629 -16.082 -2.702 1.00 70.06 110 SER A C 1
ATOM 854 O O . SER A 1 110 ? 14.564 -16.342 -3.455 1.00 70.06 110 SER A O 1
ATOM 856 N N . PHE A 1 111 ? 12.398 -16.569 -2.895 1.00 75.25 111 PHE A N 1
ATOM 857 C CA . PHE A 1 111 ? 12.061 -17.561 -3.915 1.00 75.25 111 PHE A CA 1
ATOM 858 C C . PHE A 1 111 ? 10.798 -17.177 -4.694 1.00 75.25 111 PHE A C 1
ATOM 860 O O . PHE A 1 111 ? 9.796 -16.734 -4.135 1.00 75.25 111 PHE A O 1
ATOM 867 N N . ILE A 1 112 ? 10.842 -17.385 -6.011 1.00 78.62 112 ILE A N 1
ATOM 868 C CA . ILE A 1 112 ? 9.730 -17.109 -6.928 1.00 78.62 112 ILE A CA 1
ATOM 869 C C . ILE A 1 112 ? 8.668 -18.208 -6.777 1.00 78.62 112 ILE A C 1
ATOM 871 O O . ILE A 1 112 ? 9.005 -19.389 -6.760 1.00 78.62 112 ILE A O 1
ATOM 875 N N . ASN A 1 113 ? 7.385 -17.829 -6.723 1.00 76.81 113 ASN A N 1
ATOM 876 C CA . ASN A 1 113 ? 6.234 -18.739 -6.557 1.00 76.81 113 ASN A CA 1
ATOM 877 C C . ASN A 1 113 ? 6.242 -19.576 -5.262 1.00 76.81 113 ASN A C 1
ATOM 879 O O . ASN A 1 113 ? 5.517 -20.563 -5.171 1.00 76.81 113 ASN A O 1
ATOM 883 N N . GLN A 1 114 ? 7.037 -19.194 -4.262 1.00 81.38 114 GLN A N 1
ATOM 884 C CA . GLN A 1 114 ? 7.060 -19.846 -2.954 1.00 81.38 114 GLN A CA 1
ATOM 885 C C . GLN A 1 114 ? 6.757 -18.801 -1.879 1.00 81.38 114 GLN A C 1
ATOM 887 O O . GLN A 1 114 ? 7.680 -18.264 -1.264 1.00 81.38 114 GLN A O 1
ATOM 892 N N . PRO A 1 115 ? 5.474 -18.439 -1.696 1.00 79.69 115 PRO A N 1
ATOM 893 C CA . PRO A 1 115 ? 5.101 -17.490 -0.660 1.00 79.69 115 PRO A CA 1
ATOM 894 C C . PRO A 1 115 ? 5.478 -18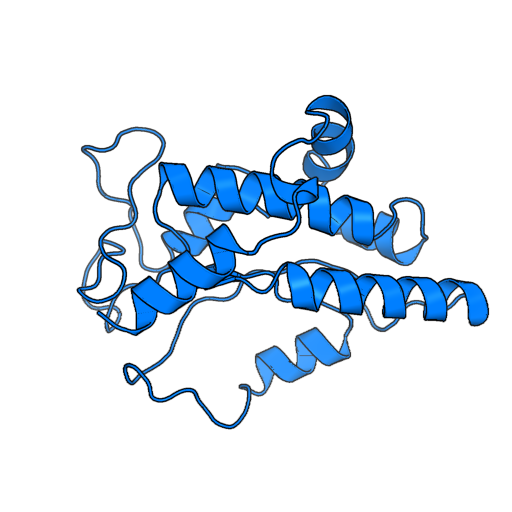.050 0.714 1.00 79.69 115 PRO A C 1
ATOM 896 O O . PRO A 1 115 ? 5.282 -19.236 0.988 1.00 79.69 115 PRO A O 1
ATOM 899 N N . SER A 1 116 ? 6.005 -17.186 1.583 1.00 84.00 116 SER A N 1
ATOM 900 C CA . SER A 1 116 ? 6.225 -17.542 2.985 1.00 84.00 116 SER A CA 1
ATOM 901 C C . SER A 1 116 ? 4.899 -17.940 3.634 1.00 84.00 116 SER A C 1
ATOM 903 O O . SER A 1 116 ? 3.878 -17.290 3.410 1.00 84.00 116 SER A O 1
ATOM 905 N N . GLN A 1 117 ? 4.916 -18.995 4.450 1.00 85.19 117 GLN A N 1
ATOM 906 C CA . GLN A 1 117 ? 3.723 -19.456 5.169 1.00 85.19 117 GLN A CA 1
ATOM 907 C C . GLN A 1 117 ? 3.333 -18.528 6.321 1.00 85.19 117 GLN A C 1
ATOM 909 O O . GLN A 1 117 ? 2.175 -18.506 6.729 1.00 85.19 117 GLN A O 1
ATOM 914 N N . SER A 1 118 ? 4.294 -17.768 6.842 1.00 87.44 118 SER A N 1
ATOM 915 C CA . SER A 1 118 ? 4.081 -16.814 7.922 1.00 87.44 118 SER A CA 1
ATOM 916 C C . SER A 1 118 ? 4.654 -15.452 7.565 1.00 87.44 118 SER A C 1
ATOM 918 O O . SER A 1 118 ? 5.625 -15.327 6.807 1.00 87.44 118 SER A O 1
ATOM 920 N N . ASN A 1 119 ? 4.060 -14.426 8.159 1.00 87.56 119 ASN A N 1
ATOM 921 C CA . ASN A 1 119 ? 4.626 -13.092 8.161 1.00 87.56 119 ASN A CA 1
ATOM 922 C C . ASN A 1 119 ? 5.930 -13.062 8.968 1.00 87.56 119 ASN A C 1
ATOM 924 O O . ASN A 1 119 ? 6.211 -13.932 9.795 1.00 87.56 119 ASN A O 1
ATOM 928 N N . VAL A 1 120 ? 6.733 -12.030 8.721 1.00 89.50 120 VAL A N 1
ATOM 929 C CA . VAL A 1 120 ? 7.835 -11.676 9.617 1.00 89.50 120 VAL A CA 1
ATOM 930 C C . VAL A 1 120 ? 7.281 -10.927 10.826 1.00 89.50 120 VAL A C 1
ATOM 932 O O . VAL A 1 120 ? 6.327 -10.162 10.689 1.00 89.50 120 VAL A O 1
ATOM 935 N N . LEU A 1 121 ? 7.936 -11.071 11.981 1.00 92.06 121 LEU A N 1
ATOM 936 C CA . LEU A 1 121 ? 7.505 -10.468 13.250 1.00 92.06 121 LEU A CA 1
ATOM 937 C C . LEU A 1 121 ? 7.158 -8.977 13.126 1.00 92.06 121 LEU A C 1
ATOM 939 O O . LEU A 1 121 ? 6.176 -8.519 13.700 1.00 92.06 121 LEU A O 1
ATOM 943 N N . MET A 1 122 ? 7.945 -8.224 12.349 1.00 91.00 122 MET A N 1
ATOM 944 C CA . MET A 1 122 ? 7.694 -6.800 12.137 1.00 91.00 122 MET A CA 1
ATOM 945 C C . MET A 1 122 ? 6.313 -6.558 11.521 1.00 91.00 122 MET A C 1
ATOM 947 O O . MET A 1 122 ? 5.581 -5.726 12.036 1.00 91.00 122 MET A O 1
ATOM 951 N N . VAL A 1 123 ? 5.940 -7.311 10.478 1.00 92.25 123 VAL A N 1
ATOM 952 C CA . VAL A 1 123 ? 4.639 -7.198 9.795 1.00 92.25 123 VAL A CA 1
ATOM 953 C C . VAL A 1 123 ? 3.496 -7.493 10.762 1.00 92.25 123 VAL A C 1
ATOM 955 O O . VAL A 1 123 ? 2.527 -6.737 10.798 1.00 92.25 123 VAL A O 1
ATOM 958 N N . ASP A 1 124 ? 3.630 -8.529 11.589 1.00 93.62 124 ASP A N 1
ATOM 959 C CA . ASP A 1 124 ? 2.594 -8.880 12.564 1.00 93.62 124 ASP A CA 1
ATOM 960 C C . ASP A 1 124 ? 2.398 -7.786 13.617 1.00 93.62 124 ASP A C 1
ATOM 962 O O . ASP A 1 124 ? 1.259 -7.464 13.952 1.00 93.62 124 ASP A O 1
ATOM 966 N N . ILE A 1 125 ? 3.482 -7.157 14.086 1.00 94.62 125 ILE A N 1
ATOM 967 C CA . ILE A 1 125 ? 3.400 -6.043 15.039 1.00 94.62 125 ILE A CA 1
ATOM 968 C C . ILE A 1 125 ? 2.642 -4.862 14.425 1.00 94.62 125 ILE A C 1
ATOM 970 O O . ILE A 1 125 ? 1.708 -4.356 15.047 1.00 94.62 125 ILE A O 1
ATOM 974 N N . VAL A 1 126 ? 2.985 -4.441 13.199 1.00 94.56 126 VAL A N 1
ATOM 975 C CA . VAL A 1 126 ? 2.315 -3.282 12.574 1.00 94.56 126 VAL A CA 1
ATOM 976 C C . VAL A 1 126 ? 0.832 -3.563 12.316 1.00 94.56 126 VAL A C 1
ATOM 978 O O . VAL A 1 126 ? -0.010 -2.693 12.536 1.00 94.56 126 VAL A O 1
ATOM 981 N N . LEU A 1 127 ? 0.496 -4.788 11.897 1.00 93.94 127 LEU A N 1
ATOM 982 C CA . LEU A 1 127 ? -0.893 -5.207 11.693 1.00 93.94 127 LEU A CA 1
ATOM 983 C C . LEU A 1 127 ? -1.682 -5.270 13.010 1.00 93.94 127 LEU A C 1
ATOM 985 O O . LEU A 1 127 ? -2.861 -4.906 13.021 1.00 93.94 127 LEU A O 1
ATOM 989 N N . CYS A 1 128 ? -1.062 -5.710 14.110 1.00 93.06 128 CYS A N 1
ATOM 990 C CA . CYS A 1 128 ? -1.686 -5.699 15.438 1.00 93.06 128 CYS A CA 1
ATOM 991 C C . CYS A 1 128 ? -1.920 -4.272 15.954 1.00 93.06 128 CYS A C 1
ATOM 993 O O . CYS A 1 128 ? -2.934 -4.016 16.597 1.00 93.06 128 CYS A O 1
ATOM 995 N N . GLU A 1 129 ? -1.034 -3.332 15.617 1.00 93.75 129 GLU A N 1
ATOM 996 C CA . GLU A 1 129 ? -1.188 -1.905 15.932 1.00 93.75 129 GLU A CA 1
ATOM 997 C C . GLU A 1 129 ? -2.221 -1.184 15.045 1.00 93.75 129 GLU A C 1
ATOM 999 O O . GLU A 1 129 ? -2.403 0.024 15.184 1.00 93.75 129 GLU A O 1
ATOM 1004 N N . GLY A 1 130 ? -2.910 -1.903 14.151 1.00 92.44 130 GLY A N 1
ATOM 1005 C CA . GLY A 1 130 ? -4.021 -1.378 13.353 1.00 92.44 130 GLY A CA 1
ATOM 1006 C C . GLY A 1 130 ? -3.648 -0.865 11.962 1.00 92.44 130 GLY A C 1
ATOM 1007 O O . GLY A 1 130 ? -4.545 -0.415 11.244 1.00 92.44 130 GLY A O 1
ATOM 1008 N N . ALA A 1 131 ? -2.377 -0.975 11.557 1.00 94.50 131 ALA A N 1
ATOM 1009 C CA . ALA A 1 131 ? -1.942 -0.585 10.220 1.00 94.50 131 ALA A CA 1
ATOM 1010 C C . ALA A 1 131 ? -2.472 -1.544 9.141 1.00 94.50 131 ALA A C 1
ATOM 1012 O O . ALA A 1 131 ? -2.850 -2.693 9.409 1.00 94.50 131 ALA A O 1
ATOM 1013 N N . ASN A 1 132 ? -2.465 -1.070 7.896 1.00 95.38 132 ASN A N 1
ATOM 1014 C CA . ASN A 1 132 ? -2.970 -1.781 6.731 1.00 95.38 132 ASN A CA 1
ATOM 1015 C C . ASN A 1 132 ? -1.958 -1.717 5.590 1.00 95.38 132 ASN A C 1
ATOM 1017 O O . ASN A 1 132 ? -1.656 -0.648 5.063 1.00 95.38 132 ASN A O 1
ATOM 1021 N N . ILE A 1 133 ? -1.444 -2.880 5.197 1.00 95.38 133 ILE A N 1
ATOM 1022 C CA . ILE A 1 133 ? -0.462 -2.989 4.119 1.00 95.38 133 ILE A CA 1
ATOM 1023 C C . ILE A 1 133 ? -1.192 -2.954 2.779 1.00 95.38 133 ILE A C 1
ATOM 1025 O O . ILE A 1 133 ? -1.890 -3.908 2.446 1.00 95.38 133 ILE A O 1
ATOM 1029 N N . ILE A 1 134 ? -1.032 -1.878 2.009 1.00 94.88 134 ILE A N 1
ATOM 1030 C CA . ILE A 1 134 ? -1.747 -1.693 0.736 1.00 94.88 134 ILE A CA 1
ATOM 1031 C C . ILE A 1 134 ? -1.029 -2.318 -0.457 1.00 94.88 134 ILE A C 1
ATOM 1033 O O . ILE A 1 134 ? -1.682 -2.707 -1.428 1.00 94.88 134 ILE A O 1
ATOM 1037 N N . ALA A 1 135 ? 0.298 -2.432 -0.394 1.00 94.12 135 ALA A N 1
ATOM 1038 C CA . ALA A 1 135 ? 1.098 -2.931 -1.502 1.00 94.12 135 ALA A CA 1
ATOM 1039 C C . ALA A 1 135 ? 2.463 -3.464 -1.060 1.00 94.12 135 ALA A C 1
ATOM 1041 O O . ALA A 1 135 ? 2.986 -3.096 -0.002 1.00 94.12 135 ALA A O 1
ATOM 1042 N N . LYS A 1 136 ? 3.046 -4.299 -1.923 1.00 92.50 136 LYS A N 1
ATOM 1043 C CA . LYS A 1 136 ? 4.472 -4.613 -1.916 1.00 92.50 136 LYS A CA 1
ATOM 1044 C C . LYS A 1 136 ? 5.184 -3.851 -3.019 1.00 92.50 136 LYS A C 1
ATOM 1046 O O . LYS A 1 136 ? 4.686 -3.782 -4.145 1.00 92.50 136 LYS A O 1
ATOM 1051 N N . THR A 1 137 ? 6.347 -3.303 -2.699 1.00 90.56 137 THR A N 1
ATOM 1052 C CA . THR A 1 137 ? 7.149 -2.523 -3.640 1.00 90.56 137 THR A CA 1
ATOM 1053 C C . THR A 1 137 ? 8.307 -3.323 -4.212 1.00 90.56 137 THR A C 1
ATOM 1055 O O . THR A 1 137 ? 8.860 -4.230 -3.578 1.00 90.56 137 THR A O 1
ATOM 1058 N N . ASN A 1 138 ? 8.669 -2.961 -5.441 1.00 86.06 138 ASN A N 1
ATOM 1059 C CA . ASN A 1 138 ? 9.759 -3.572 -6.167 1.00 86.06 138 ASN A CA 1
ATOM 1060 C C . ASN A 1 138 ? 11.077 -3.321 -5.444 1.00 86.06 138 ASN A C 1
ATOM 1062 O O . ASN A 1 138 ? 11.383 -2.206 -5.009 1.00 86.06 138 ASN A O 1
ATOM 1066 N N . PHE A 1 139 ? 11.852 -4.390 -5.328 1.00 79.75 139 PHE A N 1
ATOM 1067 C CA . PHE A 1 139 ? 13.130 -4.380 -4.659 1.00 79.75 139 PHE A CA 1
ATOM 1068 C C . PHE A 1 139 ? 14.208 -4.930 -5.571 1.00 79.75 139 PHE A C 1
ATOM 1070 O O . PHE A 1 139 ? 13.979 -5.793 -6.425 1.00 79.75 139 PHE A O 1
ATOM 1077 N N . LEU A 1 140 ? 15.417 -4.429 -5.364 1.00 71.62 140 LEU A N 1
ATOM 1078 C CA . LEU A 1 140 ? 16.555 -4.929 -6.086 1.00 71.62 140 LEU A CA 1
ATOM 1079 C C . LEU A 1 140 ? 16.917 -6.360 -5.666 1.00 71.62 140 LEU A C 1
ATOM 1081 O O . LEU A 1 140 ? 17.085 -6.675 -4.487 1.00 71.62 140 LEU A O 1
ATOM 1085 N N . GLN A 1 141 ? 17.180 -7.206 -6.657 1.00 66.81 141 GLN A N 1
ATOM 1086 C CA . GLN A 1 141 ? 17.670 -8.555 -6.420 1.00 66.81 141 GLN A CA 1
ATOM 1087 C C . GLN A 1 141 ? 19.032 -8.547 -5.692 1.00 66.81 141 GLN A C 1
ATOM 1089 O O . GLN A 1 141 ? 20.009 -7.959 -6.151 1.00 66.81 141 GLN A O 1
ATOM 1094 N N . MET A 1 142 ? 19.090 -9.229 -4.541 1.00 60.78 142 MET A N 1
ATOM 1095 C CA . MET A 1 142 ? 20.298 -9.486 -3.731 1.00 60.78 142 MET A CA 1
ATOM 1096 C C . MET A 1 142 ? 21.021 -8.264 -3.132 1.00 60.78 142 MET A C 1
ATOM 1098 O O . MET A 1 142 ? 22.032 -8.449 -2.466 1.00 60.78 142 MET A O 1
ATOM 1102 N N . MET A 1 143 ? 20.512 -7.038 -3.292 1.00 65.12 143 MET A N 1
ATOM 1103 C CA . MET A 1 143 ? 21.180 -5.799 -2.839 1.00 65.12 143 MET A CA 1
ATOM 1104 C C . MET A 1 143 ? 22.558 -5.526 -3.478 1.00 65.12 143 MET A C 1
ATOM 1106 O O . MET A 1 143 ? 23.385 -4.848 -2.875 1.00 65.12 143 MET A O 1
ATOM 1110 N N . LEU A 1 144 ? 22.827 -6.060 -4.676 1.00 64.31 144 LEU A N 1
ATOM 1111 C CA . LEU A 1 144 ? 24.172 -6.057 -5.289 1.00 64.31 144 LEU A CA 1
ATOM 1112 C C . LEU A 1 144 ? 24.371 -5.056 -6.442 1.00 64.31 144 LEU A C 1
ATOM 1114 O O . LEU A 1 144 ? 25.462 -4.957 -6.994 1.00 64.31 144 LEU A O 1
ATOM 1118 N N . LEU A 1 145 ? 23.332 -4.322 -6.819 1.00 64.00 145 LEU A N 1
ATOM 1119 C CA . LEU A 1 145 ? 23.316 -3.334 -7.905 1.00 64.00 145 LEU A CA 1
ATOM 1120 C C . LEU A 1 145 ? 22.786 -1.983 -7.381 1.00 64.00 145 LEU A C 1
ATOM 1122 O O . LEU A 1 145 ? 22.302 -1.880 -6.255 1.00 64.00 145 LEU A O 1
ATOM 1126 N N . PHE A 1 146 ? 22.877 -0.933 -8.195 1.00 67.25 146 PHE A N 1
ATOM 1127 C CA . PHE A 1 146 ? 22.401 0.413 -7.839 1.00 67.25 146 PHE A CA 1
ATOM 1128 C C . PHE A 1 146 ? 21.066 0.791 -8.496 1.00 67.25 146 PHE A C 1
ATOM 1130 O O . PHE A 1 146 ? 20.594 1.906 -8.295 1.00 67.25 146 PHE A O 1
ATOM 1137 N N . GLU A 1 147 ? 20.449 -0.138 -9.234 1.00 69.31 147 GLU A N 1
ATOM 1138 C CA . GLU A 1 147 ? 19.174 0.047 -9.933 1.00 69.31 147 GLU A CA 1
ATOM 1139 C C . GLU A 1 147 ? 18.094 -0.884 -9.381 1.00 69.31 147 GLU A C 1
ATOM 1141 O O . GLU A 1 147 ? 18.345 -2.062 -9.152 1.00 69.31 147 GLU A O 1
ATOM 1146 N N . CYS A 1 148 ? 16.855 -0.416 -9.249 1.00 75.56 148 CYS A N 1
ATOM 1147 C CA . CYS A 1 148 ? 15.729 -1.280 -8.883 1.00 75.56 148 CYS A CA 1
ATOM 1148 C C . CYS A 1 148 ? 15.175 -2.030 -10.098 1.00 75.56 148 CYS A C 1
ATOM 1150 O O . CYS A 1 148 ? 14.113 -1.697 -10.624 1.00 75.56 148 CYS A O 1
ATOM 1152 N N . SER A 1 149 ? 15.915 -3.049 -10.534 1.00 79.44 149 SER A N 1
ATOM 1153 C CA . SER A 1 149 ? 15.543 -3.943 -11.629 1.00 79.44 149 SER A CA 1
ATOM 1154 C C . SER A 1 149 ? 15.688 -5.403 -11.216 1.00 79.44 149 SER A C 1
ATOM 1156 O O . SER A 1 149 ? 16.667 -5.784 -10.571 1.00 79.44 149 SER A O 1
ATOM 1158 N N . ASN A 1 150 ? 14.721 -6.237 -11.589 1.00 79.12 150 ASN A N 1
ATOM 1159 C CA . ASN A 1 150 ? 14.855 -7.686 -11.479 1.00 79.12 150 ASN A CA 1
ATOM 1160 C C . ASN A 1 150 ? 14.145 -8.407 -12.639 1.00 79.12 150 ASN A C 1
ATOM 1162 O O . ASN A 1 150 ? 13.220 -7.856 -13.234 1.00 79.12 150 ASN A O 1
ATOM 1166 N N . PRO A 1 151 ? 14.527 -9.656 -12.965 1.00 82.06 151 PRO A N 1
ATOM 1167 C CA . PRO A 1 151 ? 13.939 -10.401 -14.082 1.00 82.06 151 PRO A CA 1
ATOM 1168 C C . PRO A 1 151 ? 12.468 -10.791 -13.887 1.00 82.06 151 PRO A C 1
ATOM 1170 O O . PRO A 1 151 ? 11.835 -11.267 -14.828 1.00 82.06 151 PRO A O 1
ATOM 1173 N N . VAL A 1 152 ? 11.936 -10.667 -12.667 1.00 83.88 152 VAL A N 1
ATOM 1174 C CA . VAL A 1 152 ? 10.559 -11.058 -12.356 1.00 83.88 152 VAL A CA 1
ATOM 1175 C C . VAL A 1 152 ? 9.617 -9.926 -12.729 1.00 83.88 152 VAL A C 1
ATOM 1177 O O . VAL A 1 152 ? 8.764 -10.132 -13.585 1.00 83.88 152 VAL A O 1
ATOM 1180 N N . PHE A 1 153 ? 9.814 -8.755 -12.127 1.00 84.38 153 PHE A N 1
ATOM 1181 C CA . PHE A 1 153 ? 8.945 -7.581 -12.215 1.00 84.38 153 PHE A CA 1
ATOM 1182 C C . PHE A 1 153 ? 9.468 -6.505 -13.169 1.00 84.38 153 PHE A C 1
ATOM 1184 O O . PHE A 1 153 ? 8.735 -5.589 -13.523 1.00 84.38 153 PHE A O 1
ATOM 1191 N N . GLY A 1 154 ? 10.712 -6.622 -13.632 1.00 85.50 154 GLY A N 1
ATOM 1192 C CA . GLY A 1 154 ?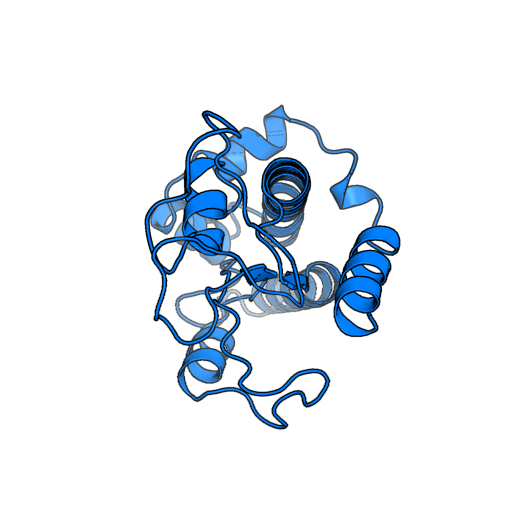 11.344 -5.654 -14.519 1.00 85.50 154 GLY A CA 1
ATOM 1193 C C . GLY A 1 154 ? 11.976 -4.481 -13.773 1.00 85.50 154 GLY A C 1
ATOM 1194 O O . GLY A 1 154 ? 12.264 -4.547 -12.574 1.00 85.50 154 GLY A O 1
ATOM 1195 N N . HIS A 1 155 ? 12.226 -3.415 -14.530 1.00 85.56 155 HIS A N 1
ATOM 1196 C CA . HIS A 1 155 ? 12.879 -2.197 -14.064 1.00 85.56 155 HIS A CA 1
ATOM 1197 C C . HIS A 1 155 ? 11.859 -1.207 -13.493 1.00 85.56 155 HIS A C 1
ATOM 1199 O O . HIS A 1 155 ? 10.790 -1.017 -14.078 1.00 85.56 155 HIS A O 1
ATOM 1205 N N . THR A 1 156 ? 12.210 -0.573 -12.372 1.00 85.75 156 THR A N 1
ATOM 1206 C CA . THR A 1 156 ? 11.478 0.568 -11.813 1.00 85.75 156 THR A CA 1
ATOM 1207 C C . THR A 1 156 ? 12.052 1.855 -12.403 1.00 85.75 156 THR A C 1
ATOM 1209 O O . THR A 1 156 ? 13.235 2.129 -12.206 1.00 85.75 156 THR A O 1
ATOM 1212 N N . ALA A 1 157 ? 11.242 2.628 -13.122 1.00 84.25 157 ALA A N 1
ATOM 1213 C CA . ALA A 1 157 ? 11.690 3.800 -13.874 1.00 84.25 157 ALA A CA 1
ATOM 1214 C C . ALA A 1 157 ? 11.643 5.097 -13.055 1.00 84.25 157 ALA A C 1
ATOM 1216 O O . ALA A 1 157 ? 10.776 5.276 -12.200 1.00 84.25 157 ALA A O 1
ATOM 1217 N N . ASN A 1 158 ? 12.546 6.033 -13.364 1.00 83.00 158 ASN A N 1
ATOM 1218 C CA . ASN A 1 158 ? 12.575 7.347 -12.732 1.00 83.00 158 ASN A CA 1
ATOM 1219 C C . ASN A 1 158 ? 11.493 8.279 -13.321 1.00 83.00 158 ASN A C 1
ATOM 1221 O O . ASN A 1 158 ? 11.524 8.552 -14.523 1.00 83.00 158 ASN A O 1
ATOM 1225 N N . PRO A 1 159 ? 10.568 8.817 -12.502 1.00 81.25 159 PRO A N 1
ATOM 1226 C CA . PRO A 1 159 ? 9.442 9.619 -12.966 1.00 81.25 159 PRO A CA 1
ATOM 1227 C C . PRO A 1 159 ? 9.868 10.987 -13.499 1.00 81.25 159 PRO A C 1
ATOM 1229 O O . PRO A 1 159 ? 9.157 11.571 -14.311 1.00 81.25 159 PRO A O 1
ATOM 1232 N N . TYR A 1 160 ? 11.029 11.502 -13.082 1.00 82.56 160 TYR A N 1
ATOM 1233 C CA . TYR A 1 160 ? 11.550 12.771 -13.588 1.00 82.56 160 TYR A CA 1
ATOM 1234 C C . TYR A 1 160 ? 12.196 12.621 -14.963 1.00 82.56 160 TYR A C 1
ATOM 1236 O O . TYR A 1 160 ? 12.162 13.555 -15.764 1.00 82.56 160 TYR A O 1
ATOM 1244 N N . ASN A 1 161 ? 12.809 11.467 -15.236 1.00 80.25 161 ASN A N 1
ATOM 1245 C CA . ASN A 1 161 ? 13.407 11.173 -16.529 1.00 80.25 161 ASN A CA 1
ATOM 1246 C C . ASN A 1 161 ? 13.674 9.672 -16.684 1.00 80.25 161 ASN A C 1
ATOM 1248 O O . ASN A 1 161 ? 14.552 9.120 -16.023 1.00 80.25 161 ASN A O 1
ATOM 1252 N N . LEU A 1 162 ? 12.978 9.051 -17.637 1.00 77.81 162 LEU A N 1
ATOM 1253 C CA . LEU A 1 162 ? 13.044 7.614 -17.921 1.00 77.81 162 LEU A CA 1
ATOM 1254 C C . LEU A 1 162 ? 14.439 7.122 -18.350 1.00 77.81 162 LEU A C 1
ATOM 1256 O O . LEU A 1 162 ? 14.698 5.925 -18.295 1.00 77.81 162 LEU A O 1
ATOM 1260 N N . ASN A 1 163 ? 15.335 8.023 -18.768 1.00 76.19 163 ASN A N 1
ATOM 1261 C CA . ASN A 1 163 ? 16.699 7.684 -19.182 1.00 76.19 163 ASN A CA 1
ATOM 1262 C C . ASN A 1 163 ? 17.698 7.636 -18.015 1.00 76.19 163 ASN A C 1
ATOM 1264 O O . ASN A 1 163 ? 18.850 7.257 -18.225 1.00 76.19 163 ASN A O 1
ATOM 1268 N N . PHE A 1 164 ? 17.300 8.051 -16.809 1.00 75.44 164 PHE A N 1
ATOM 1269 C CA . PHE A 1 164 ? 18.162 8.005 -15.632 1.00 75.44 164 PHE A CA 1
ATOM 1270 C C . PHE A 1 164 ? 17.755 6.879 -14.691 1.00 75.44 164 PHE A C 1
ATOM 1272 O O . PHE A 1 164 ? 16.573 6.628 -14.458 1.00 75.44 164 PHE A O 1
ATOM 1279 N N . MET A 1 165 ? 18.762 6.249 -14.088 1.00 66.50 165 MET A N 1
ATOM 1280 C CA . MET A 1 165 ? 18.548 5.266 -13.035 1.00 66.50 165 MET A CA 1
ATOM 1281 C C . MET A 1 165 ? 17.809 5.888 -11.852 1.00 66.50 165 MET A C 1
ATOM 1283 O O . MET A 1 165 ? 18.074 7.027 -11.451 1.00 66.50 165 MET A O 1
ATOM 1287 N N . LEU A 1 166 ? 16.950 5.092 -11.228 1.00 68.50 166 LEU A N 1
ATOM 1288 C CA . LEU A 1 166 ? 16.570 5.323 -9.845 1.00 68.50 166 LEU A CA 1
ATOM 1289 C C . LEU A 1 166 ? 17.729 4.910 -8.947 1.00 68.50 166 LEU A C 1
ATOM 1291 O O . LEU A 1 166 ? 18.050 3.729 -8.852 1.00 68.50 166 LEU A O 1
ATOM 1295 N N . GLY A 1 167 ? 18.367 5.887 -8.308 1.00 59.72 167 GLY A N 1
ATOM 1296 C CA . GLY A 1 167 ? 19.426 5.615 -7.348 1.00 59.72 167 GLY A CA 1
ATOM 1297 C C . GLY A 1 167 ? 18.880 4.904 -6.109 1.00 59.72 167 GLY A C 1
ATOM 1298 O O . GLY A 1 167 ? 17.963 5.398 -5.455 1.00 59.72 167 GLY A O 1
ATOM 1299 N N . GLY A 1 168 ? 19.489 3.773 -5.753 1.00 63.38 168 GLY A N 1
ATOM 1300 C CA . GLY A 1 168 ? 19.300 3.124 -4.457 1.00 63.38 168 GLY A CA 1
ATOM 1301 C C . GLY A 1 168 ? 18.477 1.837 -4.485 1.00 63.38 168 GLY A C 1
ATOM 1302 O O . GLY A 1 168 ? 17.819 1.478 -5.457 1.00 63.38 168 GLY A O 1
ATOM 1303 N N . LEU A 1 169 ? 18.541 1.119 -3.362 1.00 59.09 169 LEU A N 1
ATOM 1304 C CA . LEU A 1 169 ? 17.964 -0.218 -3.198 1.00 59.09 169 LEU A CA 1
ATOM 1305 C C . LEU A 1 169 ? 16.434 -0.196 -3.025 1.00 59.09 169 LEU A C 1
ATOM 1307 O O . LEU A 1 169 ? 15.770 -1.183 -3.314 1.00 59.09 169 LEU A O 1
ATOM 1311 N N . LEU A 1 170 ? 15.880 0.913 -2.523 1.00 65.44 170 LEU A N 1
ATOM 1312 C CA . LEU A 1 170 ? 14.464 1.089 -2.169 1.00 65.44 170 LEU A CA 1
ATOM 1313 C C . LEU A 1 170 ? 13.697 1.898 -3.221 1.00 65.44 170 LEU A C 1
ATOM 1315 O O . LEU A 1 170 ? 12.837 2.705 -2.879 1.00 65.44 170 LEU A O 1
ATOM 1319 N N . GLY A 1 171 ? 14.023 1.712 -4.497 1.00 71.81 171 GLY A N 1
ATOM 1320 C CA . GLY A 1 171 ? 13.434 2.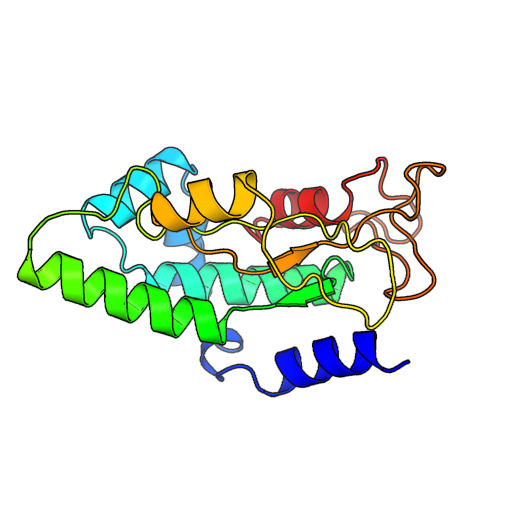478 -5.594 1.00 71.81 171 GLY A CA 1
ATOM 1321 C C . GLY A 1 171 ? 11.908 2.433 -5.587 1.00 71.81 171 GLY A C 1
ATOM 1322 O O . GLY A 1 171 ? 11.288 3.476 -5.741 1.00 71.81 171 GLY A O 1
ATOM 1323 N N . GLY A 1 172 ? 11.296 1.276 -5.308 1.00 76.31 172 GLY A N 1
ATOM 1324 C CA . GLY A 1 172 ? 9.839 1.161 -5.259 1.00 76.31 172 GLY A CA 1
ATOM 1325 C C . GLY A 1 172 ? 9.176 2.020 -4.170 1.00 76.31 172 GLY A C 1
ATOM 1326 O O . GLY A 1 172 ? 8.249 2.767 -4.470 1.00 76.31 172 GLY A O 1
ATOM 1327 N N . GLU A 1 173 ? 9.687 1.981 -2.934 1.00 84.12 173 GLU A N 1
ATOM 1328 C CA . GLU A 1 173 ? 9.221 2.849 -1.833 1.00 84.12 173 GLU A CA 1
ATOM 1329 C C . GLU A 1 173 ? 9.487 4.329 -2.131 1.00 84.12 173 GLU A C 1
ATOM 1331 O O . GLU A 1 173 ? 8.633 5.186 -1.918 1.00 84.12 173 GLU A O 1
ATOM 1336 N N . GLY A 1 174 ? 10.662 4.631 -2.692 1.00 79.50 174 GLY A N 1
ATOM 1337 C CA . GLY A 1 174 ? 11.025 5.986 -3.093 1.00 79.50 174 GLY A CA 1
ATOM 1338 C C . GLY A 1 174 ? 10.058 6.569 -4.123 1.00 79.50 174 GLY A C 1
ATOM 1339 O O . GLY A 1 174 ? 9.732 7.752 -4.043 1.00 79.50 174 GLY A O 1
ATOM 1340 N N . MET A 1 175 ? 9.563 5.755 -5.062 1.00 83.31 175 MET A N 1
ATOM 1341 C CA . MET A 1 175 ? 8.580 6.194 -6.061 1.00 83.31 175 MET A CA 1
ATOM 1342 C C . MET A 1 175 ? 7.222 6.488 -5.455 1.00 83.31 175 MET A C 1
ATOM 1344 O O . MET A 1 175 ? 6.618 7.499 -5.815 1.00 83.31 175 MET A O 1
ATOM 1348 N N . LEU A 1 176 ? 6.773 5.662 -4.507 1.00 85.00 176 LEU A N 1
ATOM 1349 C CA . LEU A 1 176 ? 5.547 5.946 -3.771 1.00 85.00 176 LEU A CA 1
ATOM 1350 C C . LEU A 1 176 ? 5.652 7.279 -3.031 1.00 85.00 176 LEU A C 1
ATOM 1352 O O . LEU A 1 176 ? 4.782 8.122 -3.212 1.00 85.00 176 LEU A O 1
ATOM 1356 N N . LEU A 1 177 ? 6.748 7.531 -2.317 1.00 85.06 177 LEU A N 1
ATOM 1357 C CA . LEU A 1 177 ? 6.933 8.799 -1.603 1.00 85.06 177 LEU A CA 1
ATOM 1358 C C . LEU A 1 177 ? 7.050 10.002 -2.554 1.00 85.06 177 LEU A C 1
ATOM 1360 O O . LEU A 1 177 ? 6.437 11.040 -2.328 1.00 85.06 177 LEU A O 1
ATOM 1364 N N . THR A 1 178 ? 7.807 9.866 -3.648 1.00 82.12 178 THR A N 1
ATOM 1365 C CA . THR A 1 178 ? 8.046 10.961 -4.612 1.00 82.12 178 THR A CA 1
ATOM 1366 C C . THR A 1 178 ? 6.762 11.406 -5.307 1.00 82.12 178 THR A C 1
ATOM 1368 O O . THR A 1 178 ? 6.560 12.592 -5.564 1.00 82.12 178 THR A O 1
ATOM 1371 N N . LEU A 1 179 ? 5.891 10.450 -5.629 1.00 82.06 179 LEU A N 1
ATOM 1372 C CA . LEU A 1 179 ? 4.642 10.696 -6.341 1.00 82.06 179 LEU A CA 1
ATOM 1373 C C . LEU A 1 179 ? 3.429 10.735 -5.405 1.00 82.06 179 LEU A C 1
ATOM 1375 O O . LEU A 1 179 ? 2.303 10.682 -5.891 1.00 82.06 179 LEU A O 1
ATOM 1379 N N . HIS A 1 180 ? 3.636 10.858 -4.089 1.00 81.94 180 HIS A N 1
ATOM 1380 C CA . HIS A 1 180 ? 2.575 10.886 -3.071 1.00 81.94 180 HIS A CA 1
ATOM 1381 C C . HIS A 1 180 ? 1.628 9.671 -3.134 1.00 81.94 180 HIS A C 1
ATOM 1383 O O . HIS A 1 180 ? 0.453 9.766 -2.799 1.00 81.94 1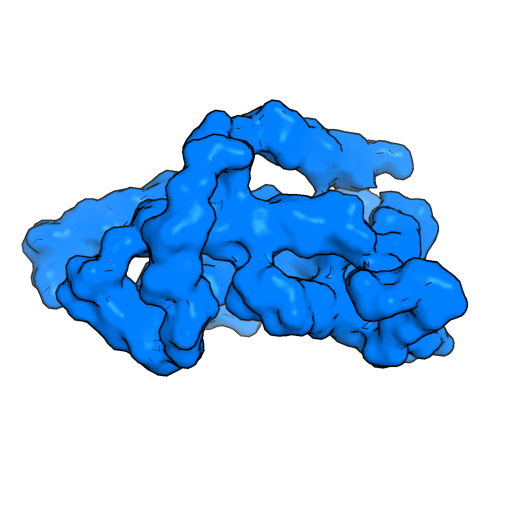80 HIS A O 1
ATOM 1389 N N . GLY A 1 181 ? 2.117 8.524 -3.608 1.00 69.88 181 GLY A N 1
ATOM 1390 C CA . GLY A 1 181 ? 1.386 7.256 -3.647 1.00 69.88 181 GLY A CA 1
ATOM 1391 C C . GLY A 1 181 ? 1.154 6.627 -2.274 1.00 69.88 181 GLY A C 1
ATOM 1392 O O . GLY A 1 181 ? 0.387 5.667 -2.191 1.00 69.88 181 GLY A O 1
ATOM 1393 N N . LEU A 1 182 ? 1.809 7.154 -1.233 1.00 70.75 182 LEU A N 1
ATOM 1394 C CA . LEU A 1 182 ? 1.619 6.833 0.177 1.00 70.75 182 LEU A CA 1
ATOM 1395 C C . LEU A 1 182 ? 2.212 7.931 1.072 1.00 70.75 182 LEU A C 1
ATOM 1397 O O . LEU A 1 182 ? 3.268 8.476 0.676 1.00 70.75 182 LEU A O 1
#

Foldseek 3Di:
DVQVVVQVVCVVPDDCLLPDDDPVLLCVQLVDDLVVNLVCLQQVVDQLLSNLSSLSNLLVVLCVQFVWFRHFDSVVLNVLSVVQVVVCVVPVGAQASRASPEDEEEDPDPDDPDDDPDDDPVVVVCVSRHYDHGGYTQFDPPQPDQARADPPSGGGADNVDRVDGDGDGNSSVVSCVVSSSD

Sequence (182 aa):
MHVCMQLMLKLMHLPPKFHNQDAKKMQDVMLVTTLELAEALATGRVMAEQAVVAFGHQLLATHMQTNCLTDVFLKEVLARVQHLDATYQVTGKPVGKLHSLLISIKDMNSFINQPSQSNVLMVDIVLCEGANIIAKTNFLQMMLLFECSNPVFGHTANPYNLNFMLGGLLGGEGMLLTLHGL

Radius of gyration: 16.51 Å; chains: 1; bounding box: 44×37×40 Å

InterPro domains:
  IPR023631 Amidase signature domain [PF01425] (52-178)
  IPR036928 Amidase signature (AS) superfamily [G3DSA:3.90.1300.10] (29-182)
  IPR036928 Amidase signature (AS) superfamily [SSF75304] (12-178)

Secondary structure (DSSP, 8-state):
-HHHHHHHHHHHTS-GGGTS--HHHHHHHHSS-HHHHHHHHHTTSS-HHHHHHHHHHHHHHHHHHH--EEEE-HHHHHHHHHHHHHHHHHHS--SSTTTT-EEEEE---SSTT---SS--HHHHHHHHTT-EEEEEEP--GGG-SSS-EETTTEEPPPSS-TTS---STTHHHHHHHHTT--

Organism: Allomyces macrogynus (strain ATCC 38327) (NCBI:txid578462)